Protein AF-X0ZKS6-F1 (afdb_monomer_lite)

Foldseek 3Di:
DLFLLLLVLCCVQEVCLVVDDQQDKFWFDDDPQFWIWIKHWDDDDPFKTWIKIFTADPVGDTQKIWIKIDGVVVSGMFTAWMAHPVGIDGQWDADPVRDIDGPVVVRVVRSVVSSVVSVVCVVSPHHGYDDD

Secondary structure (DSSP, 8-state):
-HHHHHHHHHHHH-TTGGG--TT-EEEE---TTPPEEEEEEEEE-SS-EEEEEEEE-TTS-EEEEEEEEEEGGGTEEEE-EEEETTEEEESEEE-TTS-EEE-HHHHHHHHHHHHHHHHHHHHHT-------

Radius of gyration: 14.76 Å; chains: 1; bounding box: 35×33×40 Å

pLDDT: mean 94.8, std 6.67, range [45.59, 98.75]

Organism: NCBI:txid412755

Sequence (132 aa):
MIYETNYKKIMKLIPDLASFKIEDNRRSHLGGGYLDLCIDMVEITEDHIMFALSQYYDDGVADCDMILKAYPKMGMVEALTVQNSMGFQEVYFENEAGQKMVKTKLKAELNRWLRKWLGILKIQGHTLKEIA

InterPro domains:
  IPR054203 Domain of unknown function DUF6908 [PF21849] (31-126)

Structure (mmCIF, N/CA/C/O backbone):
data_AF-X0ZKS6-F1
#
_entry.id   AF-X0ZKS6-F1
#
loop_
_atom_site.group_PDB
_atom_site.id
_atom_site.type_symbol
_atom_site.label_atom_id
_atom_site.label_alt_id
_atom_site.label_comp_id
_atom_site.label_asym_id
_atom_site.label_entity_id
_atom_site.label_seq_id
_atom_site.pdbx_PDB_ins_code
_atom_site.Cartn_x
_atom_site.Cartn_y
_atom_site.Cartn_z
_atom_site.occupancy
_atom_site.B_iso_or_equiv
_atom_site.auth_seq_id
_atom_site.auth_comp_id
_atom_site.auth_asym_id
_atom_site.auth_atom_id
_atom_site.pdbx_PDB_model_num
ATOM 1 N N . MET A 1 1 ? -14.606 2.590 -9.431 1.00 86.50 1 MET A N 1
ATOM 2 C CA . MET A 1 1 ? -14.361 3.824 -8.656 1.00 86.50 1 MET A CA 1
ATOM 3 C C . MET A 1 1 ? -12.845 3.980 -8.442 1.00 86.50 1 MET A C 1
ATOM 5 O O . MET A 1 1 ? -12.072 3.375 -9.193 1.00 86.50 1 MET A O 1
ATOM 9 N N . ILE A 1 2 ? -12.375 4.857 -7.542 1.00 97.38 2 ILE A N 1
ATOM 10 C CA . ILE A 1 2 ? -10.928 5.111 -7.366 1.00 97.38 2 ILE A CA 1
ATOM 11 C C . ILE A 1 2 ? -10.181 3.908 -6.769 1.00 97.38 2 ILE A C 1
ATOM 13 O O . ILE A 1 2 ? -9.070 3.614 -7.202 1.00 97.38 2 ILE A O 1
ATOM 17 N N . TYR A 1 3 ? -10.821 3.176 -5.857 1.00 98.50 3 TYR A N 1
ATOM 18 C CA . TYR A 1 3 ? -10.240 2.038 -5.142 1.00 98.50 3 TYR A CA 1
ATOM 19 C C . TYR A 1 3 ? -9.937 0.856 -6.072 1.00 98.50 3 TYR A C 1
ATOM 21 O O . TYR A 1 3 ? -8.838 0.313 -6.053 1.00 98.50 3 TYR A O 1
ATOM 29 N N . GLU A 1 4 ? -10.855 0.515 -6.973 1.00 98.56 4 GLU A N 1
ATOM 30 C CA . GLU A 1 4 ? -10.672 -0.539 -7.979 1.00 98.56 4 GLU A CA 1
ATOM 31 C C . GLU A 1 4 ? -9.655 -0.125 -9.042 1.00 98.56 4 GLU A C 1
ATOM 33 O O . GLU A 1 4 ? -8.915 -0.948 -9.578 1.00 98.56 4 GLU A O 1
ATOM 38 N N . THR A 1 5 ? -9.598 1.172 -9.361 1.00 98.44 5 THR A N 1
ATOM 39 C CA . THR A 1 5 ? -8.573 1.696 -10.272 1.00 98.44 5 THR A CA 1
ATOM 40 C C . THR A 1 5 ? -7.184 1.548 -9.661 1.00 98.44 5 THR A C 1
ATOM 42 O O . THR A 1 5 ? -6.258 1.132 -10.359 1.00 98.44 5 THR A O 1
ATOM 45 N N . ASN A 1 6 ? -7.037 1.868 -8.375 1.00 98.69 6 ASN A N 1
ATOM 46 C CA . ASN A 1 6 ? -5.788 1.670 -7.648 1.00 98.69 6 ASN A CA 1
ATOM 47 C C . ASN A 1 6 ? -5.452 0.182 -7.547 1.00 98.69 6 ASN A C 1
ATOM 49 O O . ASN A 1 6 ? -4.320 -0.188 -7.837 1.00 98.69 6 ASN A O 1
ATOM 53 N N . TYR A 1 7 ? -6.437 -0.678 -7.282 1.00 98.62 7 TYR A N 1
ATOM 54 C CA . TYR A 1 7 ? -6.230 -2.123 -7.198 1.00 98.62 7 TYR A CA 1
ATOM 55 C C . TYR A 1 7 ? -5.692 -2.689 -8.512 1.00 98.62 7 TYR A C 1
ATOM 57 O O . TYR A 1 7 ? -4.656 -3.343 -8.538 1.00 98.62 7 TYR A O 1
ATOM 65 N N . LYS A 1 8 ? -6.305 -2.329 -9.647 1.00 98.38 8 LYS A N 1
ATOM 66 C CA . LYS A 1 8 ? -5.811 -2.716 -10.980 1.00 98.38 8 LYS A CA 1
ATOM 67 C C . LYS A 1 8 ? -4.388 -2.231 -11.266 1.00 98.38 8 LYS A C 1
ATOM 69 O O . LYS A 1 8 ? -3.714 -2.818 -12.108 1.00 98.38 8 LYS A O 1
ATOM 74 N N . LYS A 1 9 ? -3.944 -1.132 -10.650 1.00 98.50 9 LYS A N 1
ATOM 75 C CA . LYS A 1 9 ? -2.561 -0.652 -10.772 1.00 98.50 9 LYS A CA 1
ATOM 76 C C . LYS A 1 9 ? -1.617 -1.422 -9.852 1.00 98.50 9 LYS A C 1
ATOM 78 O O . LYS A 1 9 ? -0.549 -1.800 -10.319 1.00 98.50 9 LYS A O 1
ATOM 83 N N . ILE A 1 10 ? -2.034 -1.713 -8.620 1.00 98.19 10 ILE A N 1
ATOM 84 C CA . ILE A 1 10 ? -1.302 -2.593 -7.701 1.00 98.19 10 ILE A CA 1
ATOM 85 C C . ILE A 1 10 ? -1.072 -3.956 -8.351 1.00 98.19 10 ILE A C 1
ATOM 87 O O . ILE A 1 10 ? 0.071 -4.361 -8.465 1.00 98.19 10 ILE A O 1
ATOM 91 N N . MET A 1 11 ? -2.094 -4.585 -8.935 1.00 97.62 11 MET A N 1
ATOM 92 C CA . MET A 1 11 ? -1.942 -5.880 -9.620 1.00 97.62 11 MET A CA 1
ATOM 93 C C . MET A 1 11 ? -1.056 -5.833 -10.879 1.00 97.62 11 MET A C 1
ATOM 95 O O . MET A 1 11 ? -0.679 -6.869 -11.413 1.00 97.62 11 MET A O 1
ATOM 99 N N . LYS A 1 12 ? -0.719 -4.648 -11.403 1.00 96.69 12 LYS A N 1
ATOM 100 C CA . LYS A 1 12 ? 0.290 -4.513 -12.473 1.00 96.69 12 LYS A CA 1
ATOM 101 C C . LYS A 1 12 ? 1.699 -4.380 -11.910 1.00 96.69 12 LYS A C 1
ATOM 103 O O . LYS A 1 12 ? 2.641 -4.848 -12.542 1.00 96.69 12 LYS A O 1
ATOM 108 N N . LEU A 1 13 ? 1.822 -3.719 -10.763 1.00 97.12 13 LEU A N 1
ATOM 109 C CA . LEU A 1 13 ? 3.072 -3.533 -10.039 1.00 97.12 13 LEU A CA 1
ATOM 110 C C . LEU A 1 13 ? 3.508 -4.838 -9.346 1.00 97.12 13 LEU A C 1
ATOM 112 O O . LEU A 1 13 ? 4.683 -5.193 -9.420 1.00 97.12 13 LEU A O 1
ATOM 116 N N . ILE A 1 14 ? 2.545 -5.549 -8.748 1.00 96.94 14 ILE A N 1
ATOM 117 C CA . ILE A 1 14 ? 2.683 -6.729 -7.876 1.00 96.94 14 ILE A CA 1
ATOM 118 C C . ILE A 1 14 ? 1.596 -7.759 -8.257 1.00 96.94 14 ILE A C 1
ATOM 120 O O . ILE A 1 14 ? 0.561 -7.865 -7.595 1.00 96.94 14 ILE A O 1
ATOM 124 N N . PRO A 1 15 ? 1.734 -8.459 -9.396 1.00 95.44 15 PRO A N 1
ATOM 125 C CA . PRO A 1 15 ? 0.680 -9.334 -9.923 1.00 95.44 15 PRO A CA 1
ATOM 126 C C . PRO A 1 15 ? 0.342 -10.529 -9.037 1.00 95.44 15 PRO A C 1
ATOM 128 O O . PRO A 1 15 ? -0.769 -11.046 -9.097 1.00 95.44 15 PRO A O 1
ATOM 131 N N . ASP A 1 16 ? 1.297 -10.955 -8.228 1.00 95.12 16 ASP A N 1
ATOM 132 C CA . ASP A 1 16 ? 1.236 -12.102 -7.337 1.00 95.12 16 ASP A CA 1
ATOM 133 C C . ASP A 1 16 ? 1.019 -11.686 -5.875 1.00 95.12 16 ASP A C 1
ATOM 135 O O . ASP A 1 16 ? 1.233 -12.480 -4.974 1.00 95.12 16 ASP A O 1
ATOM 139 N N . LEU A 1 17 ? 0.528 -10.465 -5.611 1.00 95.94 17 LEU A N 1
ATOM 140 C CA . LEU A 1 17 ? 0.264 -9.980 -4.246 1.00 95.94 17 LEU A CA 1
ATOM 141 C C . LEU A 1 17 ? -0.557 -10.969 -3.396 1.00 95.94 17 LEU A C 1
ATOM 143 O O . LEU A 1 17 ? -0.343 -11.083 -2.198 1.00 95.94 17 LEU A O 1
ATOM 147 N N . ALA A 1 18 ? -1.492 -11.697 -4.011 1.00 93.81 18 ALA A N 1
ATOM 148 C CA . ALA A 1 18 ? -2.340 -12.662 -3.314 1.00 93.81 18 ALA A CA 1
ATOM 149 C C . ALA A 1 18 ? -1.609 -13.934 -2.843 1.00 93.81 18 ALA A C 1
ATOM 151 O O . ALA A 1 18 ? -2.174 -14.671 -2.040 1.00 93.81 18 ALA A O 1
ATOM 152 N N . SER A 1 19 ? -0.400 -14.212 -3.342 1.00 94.12 19 SER A N 1
ATOM 153 C CA . SER A 1 19 ? 0.413 -15.353 -2.905 1.00 94.12 19 SER A CA 1
ATOM 154 C C . SER A 1 19 ? 1.462 -14.990 -1.857 1.00 94.12 19 SER A C 1
ATOM 156 O O . SER A 1 19 ? 2.203 -15.879 -1.442 1.00 94.12 19 SER A O 1
ATOM 158 N N . PHE A 1 20 ? 1.540 -13.721 -1.442 1.00 94.56 20 PHE A N 1
ATOM 159 C CA . PHE A 1 20 ? 2.480 -13.294 -0.410 1.00 94.56 20 PHE A CA 1
ATOM 160 C C . PHE A 1 20 ? 2.160 -13.954 0.935 1.00 94.56 20 PHE A C 1
ATOM 162 O O . PHE A 1 20 ? 0.998 -14.185 1.286 1.00 94.56 20 PHE A O 1
ATOM 169 N N . LYS A 1 21 ? 3.213 -14.201 1.706 1.00 95.62 21 LYS A N 1
ATOM 170 C CA . LYS A 1 21 ? 3.188 -14.575 3.120 1.00 95.62 21 LYS A CA 1
ATOM 171 C C . LYS A 1 21 ? 3.635 -13.400 3.979 1.00 95.62 21 LYS A C 1
ATOM 173 O O . LYS A 1 21 ? 4.220 -12.449 3.479 1.00 95.62 21 LYS A O 1
ATOM 178 N N . ILE A 1 22 ? 3.358 -13.450 5.279 1.00 96.25 22 ILE A N 1
ATOM 179 C CA . ILE A 1 22 ? 3.612 -12.317 6.182 1.00 96.25 22 ILE A CA 1
ATOM 180 C C . ILE A 1 22 ? 5.104 -11.955 6.290 1.00 96.25 22 ILE A C 1
ATOM 182 O O . ILE A 1 22 ? 5.440 -10.810 6.562 1.00 96.25 22 ILE A O 1
ATOM 186 N N . GLU A 1 23 ? 5.995 -12.914 6.056 1.00 94.44 23 GLU A N 1
ATOM 187 C CA . GLU A 1 23 ? 7.447 -12.734 6.025 1.00 94.44 23 GLU A CA 1
ATOM 188 C C . GLU A 1 23 ? 7.985 -12.177 4.696 1.00 94.44 23 GLU A C 1
ATOM 190 O O . GLU A 1 23 ? 9.160 -11.807 4.615 1.00 94.44 23 GLU A O 1
ATOM 195 N N . ASP A 1 24 ? 7.149 -12.119 3.656 1.00 93.25 24 ASP A N 1
ATOM 196 C CA . ASP A 1 24 ? 7.588 -11.695 2.335 1.00 93.25 24 ASP A CA 1
ATOM 197 C C . ASP A 1 24 ? 7.846 -10.188 2.293 1.00 93.25 24 ASP A C 1
ATOM 199 O O . ASP A 1 24 ? 7.038 -9.355 2.715 1.00 93.25 24 ASP A O 1
ATOM 203 N N . ASN A 1 25 ? 8.975 -9.848 1.687 1.00 93.88 25 ASN A N 1
ATOM 204 C CA . ASN A 1 25 ? 9.345 -8.496 1.307 1.00 93.88 25 ASN A CA 1
ATOM 205 C C . ASN A 1 25 ? 9.985 -8.525 -0.082 1.00 93.88 25 ASN A C 1
ATOM 207 O O . ASN A 1 25 ? 10.534 -9.546 -0.509 1.00 93.88 25 ASN A O 1
ATOM 211 N N . ARG A 1 26 ? 9.890 -7.418 -0.823 1.00 94.88 26 ARG A N 1
ATOM 212 C CA . ARG A 1 26 ? 10.558 -7.277 -2.127 1.00 94.88 26 ARG A CA 1
ATOM 213 C C . ARG A 1 26 ? 11.052 -5.861 -2.337 1.00 94.88 26 ARG A C 1
ATOM 215 O O . ARG A 1 26 ? 10.436 -4.907 -1.875 1.00 94.88 26 ARG A O 1
ATOM 222 N N . ARG A 1 27 ? 12.119 -5.738 -3.124 1.00 94.56 27 ARG A N 1
ATOM 223 C CA . ARG A 1 27 ? 12.711 -4.465 -3.540 1.00 94.56 27 ARG A CA 1
ATOM 224 C C . ARG A 1 27 ? 12.859 -4.423 -5.054 1.00 94.56 27 ARG A C 1
ATOM 226 O O . ARG A 1 27 ? 13.344 -5.369 -5.667 1.00 94.56 27 ARG A O 1
ATOM 233 N N . SER A 1 28 ? 12.456 -3.309 -5.649 1.00 95.25 28 SER A N 1
ATOM 234 C CA . SER A 1 28 ? 12.665 -2.979 -7.054 1.00 95.25 28 SER A CA 1
ATOM 235 C C . SER A 1 28 ? 13.705 -1.867 -7.134 1.00 95.25 28 SER A C 1
ATOM 237 O O . SER A 1 28 ? 13.394 -0.715 -6.834 1.00 95.25 28 SER A O 1
ATOM 239 N N . HIS A 1 29 ? 14.923 -2.232 -7.539 1.00 93.44 29 HIS A N 1
ATOM 240 C CA . HIS A 1 29 ? 16.028 -1.309 -7.793 1.00 93.44 29 HIS A CA 1
ATOM 241 C C . HIS A 1 29 ? 16.201 -1.115 -9.301 1.00 93.44 29 HIS A C 1
ATOM 243 O O . HIS A 1 29 ? 16.396 -2.090 -10.029 1.00 93.44 29 HIS A O 1
ATOM 249 N N . LEU A 1 30 ? 16.114 0.130 -9.776 1.00 91.75 30 LEU A N 1
ATOM 250 C CA . LEU A 1 30 ? 16.254 0.464 -11.202 1.00 91.75 30 LEU A CA 1
ATOM 251 C C . LEU A 1 30 ? 17.601 1.127 -11.540 1.00 91.75 30 LEU A C 1
ATOM 253 O O . LEU A 1 30 ? 17.969 1.185 -12.714 1.00 91.75 30 LEU A O 1
ATOM 257 N N . GLY A 1 31 ? 18.337 1.618 -10.536 1.00 86.88 31 GLY A N 1
ATOM 258 C CA . GLY A 1 31 ? 19.533 2.439 -10.729 1.00 86.88 31 GLY A CA 1
ATOM 259 C C . GLY A 1 31 ? 19.230 3.798 -11.380 1.00 86.88 31 GLY A C 1
ATOM 260 O O . GLY A 1 31 ? 18.083 4.228 -11.470 1.00 86.88 31 GLY A O 1
ATOM 261 N N . GLY A 1 32 ? 20.266 4.509 -11.836 1.00 83.12 32 GLY A N 1
ATOM 262 C CA . GLY A 1 32 ? 20.103 5.716 -12.665 1.00 83.12 32 GLY A CA 1
ATOM 263 C C . GLY A 1 32 ? 19.439 6.919 -11.978 1.00 83.12 32 GLY A C 1
ATOM 264 O O . GLY A 1 32 ? 18.887 7.774 -12.668 1.00 83.12 32 GLY A O 1
ATOM 265 N N . GLY A 1 33 ? 19.483 6.989 -10.644 1.00 84.88 33 GLY A N 1
ATOM 266 C CA . GLY A 1 33 ? 18.871 8.065 -9.856 1.00 84.88 33 GLY A CA 1
ATOM 267 C C . GLY A 1 33 ? 17.380 7.872 -9.555 1.00 84.88 33 GLY A C 1
ATOM 268 O O . GLY A 1 33 ? 16.745 8.793 -9.044 1.00 84.88 33 GLY A O 1
ATOM 269 N N . TYR A 1 34 ? 16.807 6.705 -9.868 1.00 90.56 34 TYR A N 1
ATOM 270 C CA . TYR A 1 34 ? 15.477 6.332 -9.386 1.00 90.56 34 TYR A CA 1
ATOM 271 C C . TYR A 1 34 ? 15.543 5.818 -7.949 1.00 90.56 34 TYR A C 1
ATOM 273 O O . TYR A 1 34 ? 16.473 5.107 -7.586 1.00 90.56 34 TYR A O 1
ATOM 281 N N . LEU A 1 35 ? 14.524 6.165 -7.162 1.00 93.62 35 LEU A N 1
ATOM 282 C CA . LEU A 1 35 ? 14.365 5.681 -5.796 1.00 93.62 35 LEU A CA 1
ATOM 283 C C . LEU A 1 35 ? 13.972 4.211 -5.790 1.00 93.62 35 LEU A C 1
ATOM 285 O O . LEU A 1 35 ? 13.180 3.771 -6.626 1.00 93.62 35 LEU A O 1
ATOM 289 N N . ASP A 1 36 ? 14.438 3.480 -4.791 1.00 95.31 36 ASP A N 1
ATOM 290 C CA . ASP A 1 36 ? 14.090 2.077 -4.649 1.00 95.31 36 ASP A CA 1
ATOM 291 C C . ASP A 1 36 ? 12.701 1.913 -4.088 1.00 95.31 36 ASP A C 1
ATOM 293 O O . ASP A 1 36 ? 12.354 2.532 -3.089 1.00 95.31 36 ASP A O 1
ATOM 297 N N . LEU A 1 37 ? 11.915 1.053 -4.726 1.00 97.44 37 LEU A N 1
ATOM 298 C CA . LEU A 1 37 ? 10.573 0.734 -4.276 1.00 97.44 37 LEU A CA 1
ATOM 299 C C . LEU A 1 37 ? 10.604 -0.574 -3.490 1.00 97.44 37 LEU A C 1
ATOM 301 O O . LEU A 1 37 ? 10.982 -1.606 -4.042 1.00 97.44 37 LEU A O 1
ATOM 305 N N . CYS A 1 38 ? 10.160 -0.541 -2.242 1.00 96.19 38 CYS A N 1
ATOM 306 C CA . CYS A 1 38 ? 10.073 -1.697 -1.358 1.00 96.19 38 CYS A CA 1
ATOM 307 C C . CYS A 1 38 ? 8.622 -2.004 -0.997 1.00 96.19 38 CYS A C 1
ATOM 309 O O . CYS A 1 38 ? 7.780 -1.103 -0.943 1.00 96.19 38 CYS A O 1
ATOM 311 N N . ILE A 1 39 ? 8.346 -3.277 -0.740 1.00 97.44 39 ILE A N 1
ATOM 312 C CA . ILE A 1 39 ? 7.102 -3.746 -0.143 1.00 97.44 39 ILE A CA 1
ATOM 313 C C . ILE A 1 39 ? 7.404 -4.646 1.046 1.00 97.44 39 ILE A C 1
ATOM 315 O O . ILE A 1 39 ? 8.225 -5.553 0.921 1.00 97.44 39 ILE A O 1
ATOM 319 N N . ASP A 1 40 ? 6.669 -4.430 2.133 1.00 96.50 40 ASP A N 1
ATOM 320 C CA . ASP A 1 40 ? 6.736 -5.220 3.360 1.00 96.50 40 ASP A CA 1
ATOM 321 C C . ASP A 1 40 ? 5.317 -5.570 3.819 1.00 96.50 40 ASP A C 1
ATOM 323 O O . ASP A 1 40 ? 4.431 -4.708 3.875 1.00 96.50 40 ASP A O 1
ATOM 327 N N . MET A 1 41 ? 5.063 -6.845 4.115 1.00 97.69 41 MET A N 1
ATOM 328 C CA . MET A 1 41 ? 3.748 -7.291 4.578 1.00 97.69 41 MET A CA 1
ATOM 329 C C . MET A 1 41 ? 3.509 -6.886 6.037 1.00 97.69 41 MET A C 1
ATOM 331 O O . MET A 1 41 ? 4.383 -7.013 6.888 1.00 97.69 41 MET A O 1
ATOM 335 N N . VAL A 1 42 ? 2.299 -6.403 6.332 1.00 97.88 42 VAL A N 1
ATOM 336 C CA . VAL A 1 42 ? 1.897 -5.947 7.676 1.00 97.88 42 VAL A CA 1
ATOM 337 C C . VAL A 1 42 ? 0.844 -6.871 8.281 1.00 97.88 42 VAL A C 1
ATOM 339 O O . VAL A 1 42 ? 0.909 -7.202 9.460 1.00 97.88 42 VAL A O 1
ATOM 342 N N . GLU A 1 43 ? -0.144 -7.293 7.490 1.00 98.00 43 GLU A N 1
ATOM 343 C CA . GLU A 1 43 ? -1.195 -8.212 7.936 1.00 98.00 43 GLU A CA 1
ATOM 344 C C . GLU A 1 43 ? -1.773 -8.961 6.735 1.00 98.00 43 GLU A C 1
ATOM 346 O O . GLU A 1 43 ? -2.104 -8.351 5.719 1.00 98.00 43 GLU A O 1
ATOM 351 N N . ILE A 1 44 ? -1.944 -10.276 6.853 1.00 97.69 44 ILE A N 1
ATOM 352 C CA . ILE A 1 44 ? -2.588 -11.099 5.825 1.00 97.69 44 ILE A CA 1
ATOM 353 C C . ILE A 1 44 ? -3.716 -11.882 6.481 1.00 97.69 44 ILE A C 1
ATOM 355 O O . ILE A 1 44 ? -3.508 -12.604 7.454 1.00 97.69 44 ILE A O 1
ATOM 359 N N . THR A 1 45 ? -4.919 -11.728 5.941 1.00 97.19 45 THR A N 1
ATOM 360 C CA . THR A 1 45 ? -6.118 -12.452 6.367 1.00 97.19 45 THR A CA 1
ATOM 361 C C . THR A 1 45 ? -6.848 -12.994 5.141 1.00 97.19 45 THR A C 1
ATOM 363 O O . THR A 1 45 ? -6.516 -12.661 4.004 1.00 97.19 45 THR A O 1
ATOM 366 N N . GLU A 1 46 ? -7.891 -13.795 5.355 1.00 94.69 46 GLU A N 1
ATOM 367 C CA . GLU A 1 46 ? -8.733 -14.288 4.259 1.00 94.69 46 GLU A CA 1
ATOM 368 C C . GLU A 1 46 ? -9.488 -13.176 3.508 1.00 94.69 46 GLU A C 1
ATOM 370 O O . GLU A 1 46 ? -9.923 -13.380 2.369 1.00 94.69 46 GLU A O 1
ATOM 375 N N . ASP A 1 47 ? -9.675 -12.011 4.132 1.00 96.25 47 ASP A N 1
ATOM 376 C CA . ASP A 1 47 ? -10.481 -10.919 3.581 1.00 96.25 47 ASP A CA 1
ATOM 377 C C . ASP A 1 47 ? -9.640 -9.782 3.004 1.00 96.25 47 ASP A C 1
ATOM 379 O O . ASP A 1 47 ? -10.073 -9.102 2.063 1.00 96.25 47 ASP A O 1
ATOM 383 N N . HIS A 1 48 ? -8.433 -9.577 3.531 1.00 98.00 48 HIS A N 1
ATOM 384 C CA . HIS A 1 48 ? -7.565 -8.487 3.105 1.00 98.00 48 HIS A CA 1
ATOM 385 C C . HIS A 1 48 ? -6.076 -8.771 3.299 1.00 98.00 48 HIS A C 1
ATOM 387 O O . HIS A 1 48 ? -5.671 -9.579 4.132 1.00 98.00 48 HIS A O 1
ATOM 393 N N . ILE A 1 49 ? -5.276 -8.000 2.565 1.00 98.50 49 ILE A N 1
ATOM 394 C CA . ILE A 1 49 ? -3.814 -7.953 2.637 1.00 98.50 49 ILE A CA 1
ATOM 395 C C . ILE A 1 49 ? -3.425 -6.506 2.926 1.00 98.50 49 ILE A C 1
ATOM 397 O O . ILE A 1 49 ? -3.797 -5.602 2.174 1.00 98.50 49 ILE A O 1
ATOM 401 N N . MET A 1 50 ? -2.705 -6.278 4.014 1.00 98.69 50 MET A N 1
ATOM 402 C CA . MET A 1 50 ? -2.182 -4.980 4.412 1.00 98.69 50 MET A CA 1
ATOM 403 C C . MET A 1 50 ? -0.664 -4.990 4.294 1.00 98.69 50 MET A C 1
ATOM 405 O O . MET A 1 50 ? -0.013 -5.917 4.770 1.00 98.69 50 MET A O 1
ATOM 409 N N . PHE A 1 51 ? -0.110 -3.969 3.654 1.00 98.69 51 PHE A N 1
ATOM 410 C CA . PHE A 1 51 ? 1.315 -3.896 3.352 1.00 98.69 51 PHE A CA 1
ATOM 411 C C . PHE A 1 51 ? 1.801 -2.452 3.314 1.00 98.69 51 PHE A C 1
ATOM 413 O O . PHE A 1 51 ? 1.041 -1.549 2.952 1.00 98.69 51 PHE A O 1
ATOM 420 N N . ALA A 1 52 ? 3.063 -2.250 3.671 1.00 98.19 52 ALA A N 1
ATOM 421 C CA . ALA A 1 52 ? 3.774 -1.007 3.435 1.00 98.19 52 ALA A CA 1
ATOM 422 C C . ALA A 1 52 ? 4.307 -0.995 1.998 1.00 98.19 52 ALA A C 1
ATOM 424 O O . ALA A 1 52 ? 4.775 -2.014 1.489 1.00 98.19 52 ALA A O 1
ATOM 425 N N . LEU A 1 53 ? 4.204 0.149 1.332 1.00 98.25 53 LEU A N 1
ATOM 426 C CA . LEU A 1 53 ? 4.811 0.404 0.034 1.00 98.25 53 LEU A CA 1
ATOM 427 C C . LEU A 1 53 ? 5.623 1.690 0.153 1.00 98.25 53 LEU A C 1
ATOM 429 O O . LEU A 1 53 ? 5.042 2.760 0.363 1.00 98.25 53 LEU A O 1
ATOM 433 N N . SER A 1 54 ? 6.938 1.578 -0.013 1.00 97.38 54 SER A N 1
ATOM 434 C CA . SER A 1 54 ? 7.874 2.645 0.350 1.00 97.38 54 SER A CA 1
ATOM 435 C C . SER A 1 54 ? 8.868 2.938 -0.765 1.00 97.38 54 SER A C 1
ATOM 437 O O . SER A 1 54 ? 9.334 2.016 -1.430 1.00 97.38 54 SER A O 1
ATOM 439 N N . GLN A 1 55 ? 9.195 4.214 -0.975 1.00 95.88 55 GLN A N 1
ATOM 440 C CA . GLN A 1 55 ? 10.299 4.654 -1.825 1.00 95.88 55 GLN A CA 1
ATOM 441 C C . GLN A 1 55 ? 11.446 5.203 -0.985 1.00 95.88 55 GLN A C 1
ATOM 443 O O . GLN A 1 55 ? 11.221 6.077 -0.151 1.00 95.88 55 GLN A O 1
ATOM 448 N N . TYR A 1 56 ? 12.662 4.724 -1.241 1.00 93.62 56 TYR A N 1
ATOM 449 C CA . TYR A 1 56 ? 13.868 5.101 -0.508 1.00 93.62 56 TYR A CA 1
ATOM 450 C C . TYR A 1 56 ? 14.888 5.805 -1.399 1.00 93.62 56 TYR A C 1
ATOM 452 O O . TYR A 1 56 ? 15.123 5.397 -2.538 1.00 93.62 56 TYR A O 1
ATOM 460 N N . TYR A 1 57 ? 15.526 6.832 -0.841 1.00 87.94 57 TYR A N 1
ATOM 461 C CA . TYR A 1 57 ? 16.798 7.352 -1.333 1.00 87.94 57 TYR A CA 1
ATOM 462 C C . TYR A 1 57 ? 17.927 6.346 -1.061 1.00 87.94 57 TYR A C 1
ATOM 464 O O . TYR A 1 57 ? 17.806 5.466 -0.206 1.00 87.94 57 TYR A O 1
ATOM 472 N N . ASP A 1 58 ? 19.047 6.491 -1.772 1.00 80.94 58 ASP A N 1
ATOM 473 C CA . ASP A 1 58 ? 20.218 5.611 -1.626 1.00 80.94 58 ASP A CA 1
ATOM 474 C C . ASP A 1 58 ? 20.821 5.636 -0.208 1.00 80.94 58 ASP A C 1
ATOM 476 O O . ASP A 1 58 ? 21.480 4.683 0.207 1.00 80.94 58 ASP A O 1
ATOM 480 N N . ASP A 1 59 ? 20.578 6.707 0.553 1.00 82.38 59 ASP A N 1
ATOM 481 C CA . ASP A 1 59 ? 20.997 6.854 1.951 1.00 82.38 59 ASP A CA 1
ATOM 482 C C . ASP A 1 59 ? 20.065 6.144 2.955 1.00 82.38 59 ASP A C 1
ATOM 484 O O . ASP A 1 59 ? 20.306 6.185 4.163 1.00 82.38 59 ASP A O 1
ATOM 488 N N . GLY A 1 60 ? 19.018 5.470 2.466 1.00 81.50 60 GLY A N 1
ATOM 489 C CA . GLY A 1 60 ? 18.058 4.723 3.274 1.00 81.50 60 GLY A CA 1
ATOM 490 C C . GLY A 1 60 ? 16.939 5.573 3.877 1.00 81.50 60 GLY A C 1
ATOM 491 O O . GLY A 1 60 ? 16.111 5.037 4.618 1.00 81.50 60 GLY A O 1
ATOM 492 N N . VAL A 1 61 ? 16.863 6.871 3.568 1.00 84.50 61 VAL A N 1
ATOM 493 C CA . VAL A 1 61 ? 15.741 7.719 3.988 1.00 84.50 61 VAL A CA 1
ATOM 494 C C . VAL A 1 61 ? 14.536 7.464 3.082 1.00 84.50 61 VAL A C 1
ATOM 496 O O . VAL A 1 61 ? 14.644 7.492 1.857 1.00 84.50 61 VAL A O 1
ATOM 499 N N . ALA A 1 62 ? 13.367 7.214 3.676 1.00 86.25 62 ALA A N 1
ATOM 500 C CA . ALA A 1 62 ? 12.126 7.073 2.920 1.00 86.25 62 ALA A CA 1
ATOM 501 C C . ALA A 1 62 ? 11.654 8.441 2.398 1.00 86.25 62 ALA A C 1
ATOM 503 O O . ALA A 1 62 ? 11.418 9.361 3.182 1.00 86.25 62 ALA A O 1
ATOM 504 N N . ASP A 1 63 ? 11.467 8.564 1.083 1.00 92.69 63 ASP A N 1
ATOM 505 C CA . ASP A 1 63 ? 10.794 9.710 0.457 1.00 92.69 63 ASP A CA 1
ATOM 506 C C . ASP A 1 63 ? 9.286 9.663 0.720 1.00 92.69 63 ASP A C 1
ATOM 508 O O . ASP A 1 63 ? 8.652 10.655 1.093 1.00 92.69 63 ASP A O 1
ATOM 512 N N . CYS A 1 64 ? 8.721 8.468 0.562 1.00 94.19 64 CYS A N 1
ATOM 513 C CA . CYS A 1 64 ? 7.334 8.193 0.862 1.00 94.19 64 CYS A CA 1
ATOM 514 C C . CYS A 1 64 ? 7.170 6.762 1.353 1.00 94.19 64 CYS A C 1
ATOM 516 O O . CYS A 1 64 ? 7.692 5.838 0.739 1.00 94.19 64 CYS A O 1
ATOM 518 N N . ASP A 1 65 ? 6.365 6.591 2.391 1.00 97.06 65 ASP A N 1
ATOM 519 C CA . ASP A 1 65 ? 5.928 5.302 2.919 1.00 97.06 65 ASP A CA 1
ATOM 520 C C . ASP A 1 65 ? 4.404 5.344 3.079 1.00 97.06 65 ASP A C 1
ATOM 522 O O . ASP A 1 65 ? 3.860 6.284 3.667 1.00 97.06 65 ASP A O 1
ATOM 526 N N . MET A 1 66 ? 3.695 4.382 2.489 1.00 98.25 66 MET A N 1
ATOM 527 C CA . MET A 1 66 ? 2.252 4.228 2.657 1.00 98.25 66 MET A CA 1
ATOM 528 C C . MET A 1 66 ? 1.899 2.833 3.148 1.00 98.25 66 MET A C 1
ATOM 530 O O . MET A 1 66 ? 2.256 1.849 2.504 1.00 98.25 66 MET A O 1
ATOM 534 N N . ILE A 1 67 ? 1.021 2.747 4.151 1.00 98.62 67 ILE A N 1
ATOM 535 C CA . ILE A 1 67 ? 0.307 1.500 4.435 1.00 98.62 67 ILE A CA 1
ATOM 536 C C . ILE A 1 67 ? -0.942 1.434 3.558 1.00 98.62 67 ILE A C 1
ATOM 538 O O . ILE A 1 67 ? -1.815 2.312 3.602 1.00 98.62 67 ILE A O 1
ATOM 542 N N . LEU A 1 68 ? -1.039 0.369 2.769 1.00 98.75 68 LEU A N 1
ATOM 543 C CA . LEU A 1 68 ? -2.162 0.068 1.893 1.00 98.75 68 LEU A CA 1
ATOM 544 C C . LEU A 1 68 ? -2.899 -1.175 2.381 1.00 98.75 68 LEU A C 1
ATOM 546 O O . LEU A 1 68 ? -2.289 -2.109 2.892 1.00 98.75 68 LEU A O 1
ATOM 550 N N . LYS A 1 69 ? -4.214 -1.208 2.164 1.00 98.75 69 LYS A N 1
ATOM 551 C CA . LYS A 1 69 ? -5.063 -2.368 2.445 1.00 98.75 69 LYS A CA 1
ATOM 552 C C . LYS A 1 69 ? -5.807 -2.790 1.191 1.00 98.75 69 LYS A C 1
ATOM 554 O O . LYS A 1 69 ? -6.652 -2.054 0.679 1.00 98.75 69 LYS A O 1
ATOM 559 N N . ALA A 1 70 ? -5.452 -3.956 0.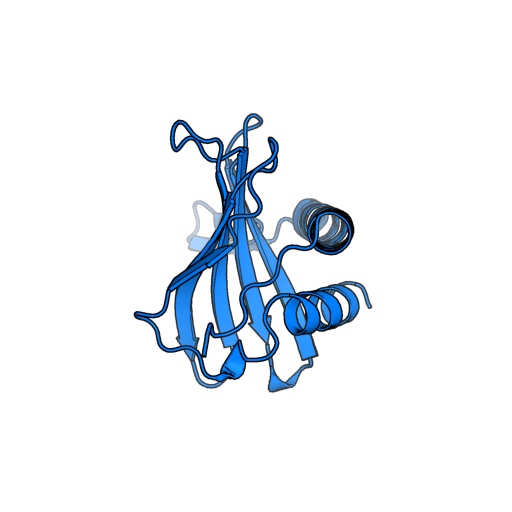670 1.00 98.62 70 ALA A N 1
ATOM 560 C CA . ALA A 1 70 ? -6.077 -4.582 -0.481 1.00 98.62 70 ALA A CA 1
ATOM 561 C C . ALA A 1 70 ? -7.152 -5.572 -0.032 1.00 98.62 70 ALA A C 1
ATOM 563 O O . ALA A 1 70 ? -6.943 -6.349 0.892 1.00 98.62 70 ALA A O 1
ATOM 564 N N . TYR A 1 71 ? -8.276 -5.575 -0.740 1.00 98.31 71 TYR A N 1
ATOM 565 C CA . TYR A 1 71 ? -9.405 -6.482 -0.562 1.00 98.31 71 TYR A CA 1
ATOM 566 C C . TYR A 1 71 ? -9.562 -7.306 -1.847 1.00 98.31 71 TYR A C 1
ATOM 568 O O . TYR A 1 71 ? -10.301 -6.890 -2.750 1.00 98.31 71 TYR A O 1
ATOM 576 N N . PRO A 1 72 ? -8.855 -8.446 -1.990 1.00 96.81 72 PRO A N 1
ATOM 577 C CA . PRO A 1 72 ? -8.805 -9.187 -3.251 1.00 96.81 72 PRO A CA 1
ATOM 578 C C . PRO A 1 72 ? -10.183 -9.621 -3.758 1.00 96.81 72 PRO A C 1
ATOM 580 O O . PRO A 1 72 ? -10.495 -9.413 -4.929 1.00 96.81 72 PRO A O 1
ATOM 583 N N . LYS A 1 73 ? -11.052 -10.117 -2.863 1.00 96.75 73 LYS A N 1
ATOM 584 C CA . LYS A 1 73 ? -12.428 -10.539 -3.192 1.00 96.75 73 LYS A CA 1
ATOM 585 C C . LYS A 1 73 ? -13.278 -9.403 -3.782 1.00 96.75 73 LYS A C 1
ATOM 587 O O 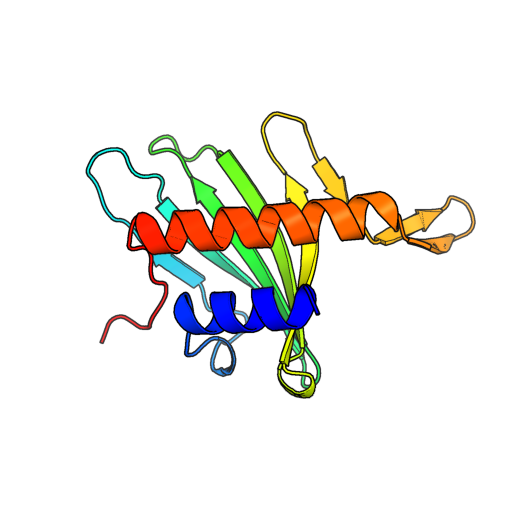. LYS A 1 73 ? -14.168 -9.657 -4.586 1.00 96.75 73 LYS A O 1
ATOM 592 N N . MET A 1 74 ? -13.002 -8.153 -3.400 1.00 97.12 74 MET A N 1
ATOM 593 C CA . MET A 1 74 ? -13.721 -6.962 -3.875 1.00 97.12 74 MET A CA 1
ATOM 594 C C . MET A 1 74 ? -13.015 -6.261 -5.044 1.00 97.12 74 MET A C 1
ATOM 596 O O . MET A 1 74 ? -13.573 -5.334 -5.631 1.00 97.12 74 MET A O 1
ATOM 600 N N . GLY A 1 75 ? -11.779 -6.652 -5.367 1.00 97.81 75 GLY A N 1
ATOM 601 C CA . GLY A 1 75 ? -10.957 -5.974 -6.365 1.00 97.81 75 GLY A CA 1
ATOM 602 C C . GLY A 1 75 ? -10.672 -4.510 -6.015 1.00 97.81 75 GLY A C 1
ATOM 603 O O . GLY A 1 75 ? -10.693 -3.654 -6.902 1.00 97.81 75 GLY A O 1
ATOM 604 N N . MET A 1 76 ? -10.451 -4.208 -4.731 1.00 98.44 76 MET A N 1
ATOM 605 C CA . MET A 1 76 ? -10.247 -2.851 -4.208 1.00 98.44 7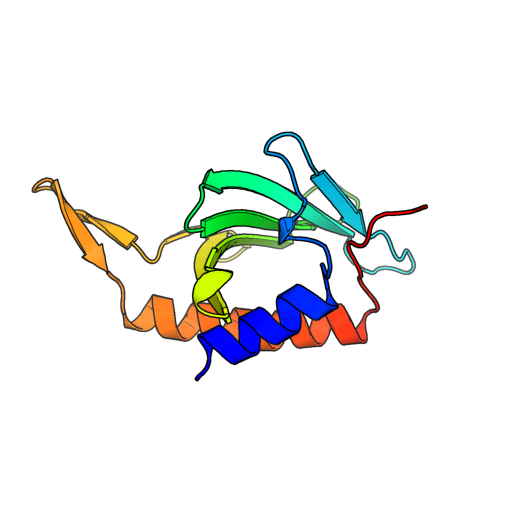6 MET A CA 1
ATOM 606 C C . MET A 1 76 ? -8.954 -2.744 -3.402 1.00 98.44 76 MET A C 1
ATOM 608 O O . MET A 1 76 ? -8.501 -3.709 -2.800 1.00 98.44 76 MET A O 1
ATOM 612 N N . VAL A 1 77 ? -8.366 -1.550 -3.369 1.00 98.69 77 VAL A N 1
ATOM 613 C CA . VAL A 1 77 ? -7.288 -1.193 -2.441 1.00 98.69 77 VAL A CA 1
ATOM 614 C C . VAL A 1 77 ? -7.514 0.223 -1.946 1.00 98.69 77 VAL A C 1
ATOM 616 O O . VAL A 1 77 ? -7.972 1.083 -2.709 1.00 98.69 77 VAL A O 1
ATOM 619 N N . GLU A 1 78 ? -7.173 0.472 -0.691 1.00 98.44 78 GLU A N 1
ATOM 620 C CA . GLU A 1 78 ? -7.164 1.808 -0.121 1.00 98.44 78 GLU A CA 1
ATOM 621 C C . GLU A 1 78 ? -5.844 2.145 0.568 1.00 98.44 78 GLU A C 1
ATOM 623 O O . GLU A 1 78 ? -5.188 1.281 1.139 1.00 98.44 78 GLU A O 1
ATOM 628 N N . ALA A 1 79 ? -5.481 3.425 0.525 1.00 98.62 79 ALA A N 1
ATOM 629 C CA . ALA A 1 79 ? -4.447 3.986 1.385 1.00 98.62 79 ALA A CA 1
ATOM 630 C C . ALA A 1 79 ? -4.980 4.235 2.802 1.00 98.62 79 ALA A C 1
ATOM 632 O O . ALA A 1 79 ? -6.020 4.889 2.950 1.00 98.62 79 ALA A O 1
ATOM 633 N N . LEU A 1 80 ? -4.251 3.745 3.808 1.00 98.44 80 LEU A N 1
ATOM 634 C CA . LEU A 1 80 ? -4.549 3.919 5.232 1.00 98.44 80 LEU A CA 1
ATOM 635 C C . LEU A 1 80 ? -3.717 5.034 5.860 1.00 98.44 80 LEU A C 1
ATOM 637 O O . LEU A 1 80 ? -4.248 5.834 6.632 1.00 98.44 80 LEU A O 1
ATOM 641 N N . THR A 1 81 ? -2.432 5.093 5.517 1.00 98.38 81 THR A N 1
ATOM 642 C CA . THR A 1 81 ? -1.486 6.069 6.057 1.00 98.38 81 THR A CA 1
ATOM 643 C C . THR A 1 81 ? -0.567 6.606 4.968 1.00 98.38 81 THR A C 1
ATOM 645 O O . THR A 1 81 ? -0.482 6.050 3.869 1.00 98.38 81 THR A O 1
ATOM 648 N N . VAL A 1 82 ? 0.113 7.705 5.278 1.00 97.81 82 VAL A N 1
ATOM 649 C CA . VAL A 1 82 ? 1.308 8.145 4.563 1.00 97.81 82 VAL A CA 1
ATOM 650 C C . VAL A 1 82 ? 2.292 8.769 5.550 1.00 97.81 82 VAL A C 1
ATOM 652 O O . VAL A 1 82 ? 1.882 9.495 6.457 1.00 97.81 82 VAL A O 1
ATOM 655 N N . GLN A 1 83 ? 3.576 8.504 5.352 1.00 96.62 83 GLN A N 1
ATOM 656 C CA . GLN A 1 83 ? 4.695 9.203 5.967 1.00 96.62 83 GLN A CA 1
ATOM 657 C C . GLN A 1 83 ? 5.577 9.758 4.847 1.00 96.62 83 GLN A C 1
ATOM 659 O O . GLN A 1 83 ? 5.988 9.029 3.946 1.00 96.62 83 GLN A O 1
ATOM 664 N N . ASN A 1 84 ? 5.854 11.056 4.893 1.00 94.31 84 ASN A N 1
ATOM 665 C CA . ASN A 1 84 ? 6.790 11.730 3.992 1.00 94.31 84 ASN A CA 1
ATOM 666 C C . ASN A 1 84 ? 7.359 12.985 4.680 1.00 94.31 84 ASN A C 1
ATOM 668 O O . ASN A 1 84 ? 7.164 13.187 5.881 1.00 94.31 84 ASN A O 1
ATOM 672 N N . SER A 1 85 ? 8.039 13.853 3.928 1.00 91.06 85 SER A N 1
ATOM 673 C CA .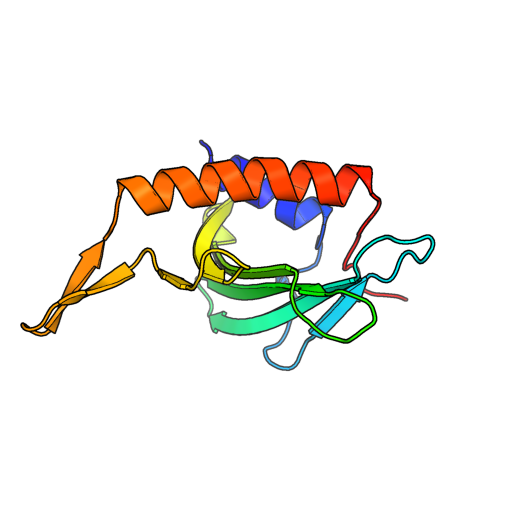 SER A 1 85 ? 8.621 15.103 4.443 1.00 91.06 85 SER A CA 1
ATOM 674 C C . SER A 1 85 ? 7.609 16.089 5.048 1.00 91.06 85 SER A C 1
ATOM 676 O O . SER A 1 85 ? 7.999 16.955 5.828 1.00 91.06 85 SER A O 1
ATOM 678 N N . MET A 1 86 ? 6.314 15.959 4.738 1.00 90.62 86 MET A N 1
ATOM 679 C CA . MET A 1 86 ? 5.242 16.759 5.346 1.00 90.62 86 MET A CA 1
ATOM 680 C C . MET A 1 86 ? 4.708 16.157 6.658 1.00 90.62 86 MET A C 1
ATOM 682 O O . MET A 1 86 ? 3.871 16.778 7.314 1.00 90.62 86 MET A O 1
ATOM 686 N N . GLY A 1 87 ? 5.191 14.976 7.055 1.00 94.25 87 GLY A N 1
ATOM 687 C CA . GLY A 1 87 ? 4.838 14.293 8.298 1.00 94.25 87 GLY A CA 1
ATOM 688 C C . GLY A 1 87 ? 3.922 13.080 8.117 1.00 94.25 87 GLY A C 1
ATOM 689 O O . GLY A 1 87 ? 3.616 12.655 7.001 1.00 94.25 87 GLY A O 1
ATOM 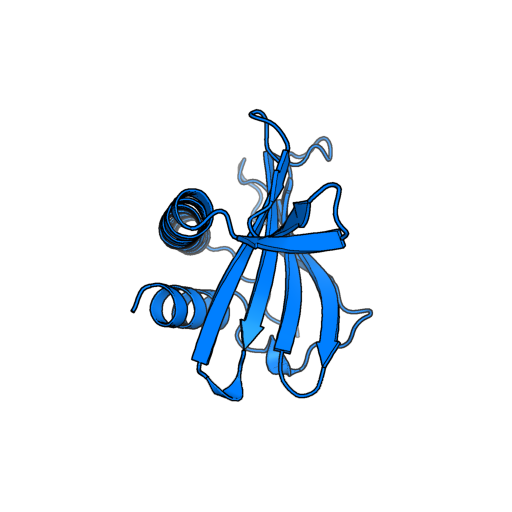690 N N . PHE A 1 88 ? 3.498 12.523 9.253 1.00 96.94 88 PHE A N 1
ATOM 691 C CA . PHE A 1 88 ? 2.612 11.363 9.324 1.00 96.94 88 PHE A 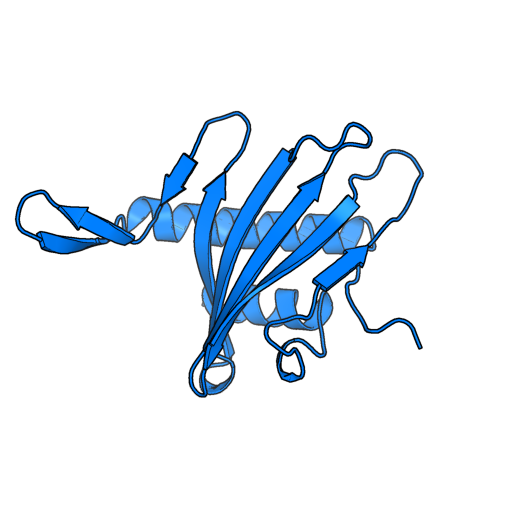CA 1
ATOM 692 C C . PHE A 1 88 ? 1.144 11.766 9.174 1.00 96.94 88 PHE A C 1
ATOM 694 O O . PHE A 1 88 ? 0.672 12.697 9.834 1.00 96.94 88 PHE A O 1
ATOM 701 N N . GLN A 1 89 ? 0.386 11.023 8.369 1.00 97.69 89 GLN A N 1
ATOM 702 C CA . GLN A 1 89 ? -1.067 11.148 8.296 1.00 97.69 89 GLN A CA 1
ATOM 703 C C . GLN A 1 89 ? -1.736 9.770 8.272 1.00 97.69 89 GLN A C 1
ATOM 705 O O . GLN A 1 89 ? -1.338 8.891 7.516 1.00 97.69 89 GLN A O 1
ATOM 710 N N . GLU A 1 90 ? -2.821 9.620 9.032 1.00 98.00 90 GLU A N 1
ATOM 711 C CA . GLU A 1 90 ? -3.636 8.400 9.100 1.00 98.00 90 GLU A CA 1
ATOM 712 C C . GLU A 1 90 ? -5.121 8.687 8.838 1.00 98.00 90 GLU A C 1
ATOM 714 O O . GLU A 1 90 ? -5.678 9.695 9.302 1.00 98.00 90 GLU A O 1
ATOM 719 N N . VAL A 1 91 ? -5.761 7.799 8.073 1.00 98.31 91 VAL A N 1
ATOM 720 C CA . VAL A 1 91 ? -7.167 7.907 7.656 1.00 98.31 91 VAL A CA 1
ATOM 721 C C . VAL A 1 91 ? -8.128 7.511 8.768 1.00 98.31 91 VAL A C 1
ATOM 723 O O . VAL A 1 91 ? -9.116 8.215 8.997 1.00 98.31 91 VAL A O 1
ATOM 726 N N . TYR A 1 92 ? -7.856 6.382 9.414 1.00 97.50 92 TYR A N 1
ATOM 727 C CA . TYR A 1 92 ? -8.651 5.843 10.509 1.00 97.50 92 TYR A CA 1
ATOM 728 C C . TYR A 1 92 ? -7.888 6.071 11.803 1.00 97.50 92 TYR A C 1
ATOM 730 O O . TYR A 1 92 ? -6.694 5.804 11.853 1.00 97.50 92 TYR A O 1
ATOM 738 N N . PHE A 1 93 ? -8.572 6.578 12.818 1.00 95.06 93 PHE A N 1
ATOM 739 C CA . PHE A 1 93 ? -7.972 6.889 14.112 1.00 95.06 93 PHE A CA 1
ATOM 740 C C . PHE A 1 93 ? -8.997 6.662 15.218 1.00 95.06 93 PHE A C 1
ATOM 742 O O . PHE A 1 93 ? -10.199 6.588 14.950 1.00 95.06 93 PHE A O 1
ATOM 749 N N . GLU A 1 94 ? -8.531 6.556 16.452 1.00 96.56 94 GLU A N 1
ATOM 750 C CA . GLU A 1 94 ? -9.390 6.480 17.628 1.00 96.56 94 GLU A CA 1
ATOM 751 C C . GLU A 1 94 ? -9.431 7.850 18.313 1.00 96.56 94 GLU A C 1
ATOM 753 O O . GLU A 1 94 ? -8.399 8.508 18.447 1.00 96.56 94 GLU A O 1
ATOM 758 N N . ASN A 1 95 ? -10.620 8.331 18.681 1.00 93.94 95 ASN A N 1
ATOM 759 C CA . ASN A 1 95 ? -10.732 9.558 19.472 1.00 93.94 95 ASN A CA 1
ATOM 760 C C . ASN A 1 95 ? -10.486 9.284 20.966 1.00 93.94 95 ASN A C 1
ATOM 762 O O . ASN A 1 95 ? -10.396 8.139 21.395 1.00 93.94 95 ASN A O 1
ATOM 766 N N . GLU A 1 96 ? -10.444 10.340 21.779 1.00 94.56 96 GLU A N 1
ATOM 767 C CA . GLU A 1 96 ? -10.227 10.233 23.234 1.00 94.56 96 GLU A CA 1
ATOM 768 C C . GLU A 1 96 ? -11.263 9.351 23.955 1.00 94.56 96 GLU A C 1
ATOM 770 O O . GLU A 1 96 ? -10.998 8.844 25.041 1.00 94.56 96 GLU A O 1
ATOM 775 N N . ALA A 1 97 ? -12.438 9.145 23.353 1.00 95.25 97 ALA A N 1
ATOM 776 C CA . ALA A 1 97 ? -13.507 8.304 23.881 1.00 95.25 97 ALA A CA 1
ATOM 777 C C . ALA A 1 97 ? -13.442 6.843 23.387 1.00 95.25 97 ALA A C 1
ATOM 779 O O . ALA A 1 97 ? -14.392 6.089 23.603 1.00 95.25 97 ALA A O 1
ATOM 780 N N . GLY A 1 98 ? -12.373 6.437 22.696 1.00 95.25 98 GLY A N 1
ATOM 781 C CA . GLY A 1 98 ? -12.219 5.073 22.183 1.00 95.25 98 GLY A CA 1
ATOM 782 C C . GLY A 1 98 ? -13.028 4.779 20.913 1.00 95.25 98 GLY A C 1
ATOM 783 O O . GLY A 1 98 ? -13.213 3.623 20.533 1.00 95.25 98 GLY A O 1
ATOM 784 N N . GLN A 1 99 ? -13.586 5.800 20.258 1.00 95.88 99 GLN A N 1
ATOM 785 C CA . GLN A 1 99 ? -14.426 5.613 19.076 1.00 95.88 99 GLN A CA 1
ATOM 786 C C . GLN A 1 99 ? -13.584 5.662 17.806 1.00 95.88 99 GLN A C 1
ATOM 788 O O . GLN A 1 99 ? -12.798 6.588 17.598 1.00 95.88 99 GLN A O 1
ATOM 793 N N . LYS A 1 100 ? -13.817 4.703 16.906 1.00 96.00 100 LYS A N 1
ATOM 794 C CA . LYS A 1 100 ? -13.194 4.685 15.581 1.00 96.00 100 LYS A CA 1
ATOM 795 C C . LYS A 1 100 ? -13.772 5.794 14.707 1.00 96.00 100 LYS A C 1
ATOM 797 O O . LYS A 1 100 ? -14.964 5.813 14.403 1.00 96.00 100 LYS A O 1
ATOM 802 N N . MET A 1 101 ? -12.898 6.683 14.263 1.00 97.44 101 MET A N 1
ATOM 803 C CA . MET A 1 101 ? -13.197 7.839 13.432 1.00 97.44 101 MET A CA 1
ATOM 804 C C . MET A 1 101 ? -12.543 7.693 12.057 1.00 97.44 101 MET A C 1
ATOM 806 O O . MET A 1 101 ? -11.550 6.985 11.886 1.00 97.44 101 MET A O 1
ATOM 810 N N . VAL A 1 102 ? -13.086 8.398 11.060 1.00 97.81 102 VAL A N 1
ATOM 811 C CA . VAL A 1 102 ? -12.540 8.421 9.697 1.00 97.81 102 VAL A CA 1
ATOM 812 C C . VAL A 1 102 ? -12.377 9.849 9.183 1.00 97.81 102 VAL A C 1
ATOM 814 O O . VAL A 1 102 ? -13.321 10.641 9.154 1.00 97.81 102 VAL A O 1
ATOM 817 N N . LYS A 1 103 ? -11.177 10.178 8.702 1.00 98.19 103 LYS A N 1
ATOM 818 C CA . LYS A 1 103 ? -10.890 11.440 8.005 1.00 98.19 103 LYS A CA 1
ATOM 819 C C . LYS A 1 103 ? -11.262 11.295 6.527 1.00 98.19 103 LYS A C 1
ATOM 821 O O . LYS A 1 103 ? -10.408 11.049 5.678 1.00 98.19 103 LYS A O 1
ATOM 826 N N . THR A 1 104 ? -12.545 11.436 6.196 1.00 97.44 104 THR A N 1
ATOM 827 C CA . THR A 1 104 ? -13.076 11.188 4.834 1.00 97.44 104 THR A CA 1
ATOM 828 C C . THR A 1 104 ? -12.387 12.014 3.741 1.00 97.44 104 THR A C 1
ATOM 830 O O . THR A 1 104 ? -12.098 11.488 2.662 1.00 97.44 104 THR A O 1
ATOM 833 N N . LYS A 1 105 ? -12.062 13.284 4.022 1.00 97.88 105 LYS A N 1
ATOM 834 C CA . LYS A 1 105 ? -11.304 14.150 3.105 1.00 97.88 105 LYS A CA 1
ATOM 835 C C . LYS A 1 105 ? -9.908 13.584 2.824 1.00 97.88 105 LYS A C 1
ATOM 837 O O . LYS A 1 105 ? -9.560 13.403 1.658 1.00 97.88 105 LYS A O 1
ATOM 842 N N . LEU A 1 106 ? -9.171 13.221 3.877 1.00 98.00 106 LEU A N 1
ATOM 843 C CA . LEU A 1 106 ? -7.842 12.617 3.769 1.00 98.00 106 LEU A CA 1
ATOM 844 C C . LEU A 1 106 ? -7.900 11.279 3.021 1.00 98.00 106 LEU A C 1
ATOM 846 O O . LEU A 1 106 ? -7.122 11.065 2.099 1.00 98.00 106 LEU A O 1
ATOM 850 N N . LYS A 1 107 ? -8.879 10.414 3.323 1.00 98.38 107 LYS A N 1
ATOM 851 C CA . LYS A 1 107 ? -9.097 9.150 2.594 1.00 98.38 107 LYS A CA 1
ATOM 852 C C . LYS A 1 107 ? -9.212 9.379 1.088 1.00 98.38 107 LYS A C 1
ATOM 854 O O . LYS A 1 107 ? -8.590 8.667 0.297 1.00 98.38 107 LYS A O 1
ATOM 859 N N . ALA A 1 108 ? -9.991 10.379 0.679 1.00 98.12 108 ALA A N 1
ATOM 860 C CA . ALA A 1 108 ? -10.154 10.720 -0.729 1.00 98.12 108 ALA A CA 1
ATOM 861 C C . ALA A 1 108 ? -8.866 11.306 -1.341 1.00 98.12 108 ALA A C 1
ATOM 863 O O . ALA A 1 108 ? -8.548 11.013 -2.496 1.00 98.12 108 ALA A O 1
ATOM 864 N N . GLU A 1 109 ? -8.124 12.118 -0.588 1.00 98.06 109 GLU A N 1
ATOM 865 C CA . GLU A 1 109 ? -6.853 12.717 -1.012 1.00 98.06 109 GLU A CA 1
ATOM 866 C C . GLU A 1 109 ? -5.751 11.671 -1.187 1.00 98.06 109 GLU A C 1
ATOM 868 O O . GLU A 1 109 ? -5.192 11.583 -2.283 1.00 98.06 109 GLU A O 1
ATOM 873 N N . LEU A 1 110 ? -5.515 10.817 -0.187 1.00 98.25 110 LEU A N 1
ATOM 874 C CA . LEU A 1 110 ? -4.495 9.767 -0.250 1.00 98.25 110 LEU A CA 1
ATOM 875 C C . LEU A 1 110 ? -4.767 8.782 -1.384 1.00 98.25 110 LEU A C 1
ATOM 877 O O . LEU A 1 110 ? -3.855 8.420 -2.115 1.00 98.25 110 LEU A O 1
ATOM 881 N N . ASN A 1 111 ? -6.025 8.406 -1.626 1.00 98.56 111 ASN A N 1
ATOM 882 C CA . ASN A 1 111 ? -6.339 7.500 -2.733 1.00 98.56 111 ASN A CA 1
ATOM 883 C C . ASN A 1 111 ? -6.180 8.159 -4.117 1.00 98.56 111 ASN A C 1
ATOM 885 O O . ASN A 1 111 ? -5.838 7.472 -5.085 1.00 98.56 111 ASN A O 1
ATOM 889 N N . ARG A 1 112 ? -6.378 9.483 -4.236 1.00 98.50 112 ARG A N 1
ATOM 890 C CA . ARG A 1 112 ? -6.028 10.246 -5.454 1.00 98.50 112 ARG A CA 1
ATOM 891 C C . ARG A 1 112 ? -4.526 10.357 -5.643 1.00 98.50 112 ARG A C 1
ATOM 893 O O . ARG A 1 112 ? -4.066 10.237 -6.780 1.00 98.50 112 ARG A O 1
ATOM 900 N N . TRP A 1 113 ? -3.792 10.578 -4.560 1.00 97.62 113 TRP A N 1
ATOM 901 C CA . TRP A 1 113 ? -2.339 10.625 -4.575 1.00 97.62 113 TRP A CA 1
ATOM 902 C C . TRP A 1 113 ? -1.752 9.266 -4.972 1.00 97.62 113 TRP A C 1
ATOM 904 O O . TRP A 1 113 ? -1.069 9.194 -5.990 1.00 97.62 113 TRP A O 1
ATOM 914 N N . LEU A 1 114 ? -2.165 8.179 -4.310 1.00 98.44 114 LEU A N 1
ATOM 915 C CA . LEU A 1 114 ? -1.794 6.799 -4.639 1.00 98.44 114 LEU A CA 1
ATOM 916 C C . LEU A 1 114 ? -2.042 6.488 -6.119 1.00 98.44 114 LEU A C 1
ATOM 918 O O . LEU A 1 114 ? -1.177 5.950 -6.805 1.00 98.44 114 LEU A O 1
ATOM 922 N N . ARG A 1 115 ? -3.197 6.893 -6.668 1.00 98.44 115 ARG A N 1
ATOM 923 C CA . ARG A 1 115 ? -3.490 6.695 -8.097 1.00 98.44 115 ARG A CA 1
ATOM 924 C C . ARG A 1 115 ? -2.436 7.339 -8.994 1.00 98.44 115 ARG A C 1
ATOM 926 O O . ARG A 1 115 ? -2.086 6.748 -10.022 1.00 98.44 115 ARG A O 1
ATOM 933 N N . LYS A 1 116 ? -2.011 8.564 -8.676 1.00 97.94 116 LYS A N 1
ATOM 934 C CA . LYS A 1 116 ? -0.988 9.293 -9.438 1.00 97.94 116 LYS A CA 1
ATOM 935 C C . LYS A 1 116 ? 0.376 8.637 -9.247 1.00 97.94 116 LYS A C 1
ATOM 937 O O . LYS A 1 116 ? 1.006 8.305 -10.247 1.00 97.94 116 LYS A O 1
ATOM 942 N N . TRP A 1 117 ? 0.754 8.363 -8.002 1.00 97.44 117 TRP A N 1
ATOM 943 C CA . TRP A 1 117 ? 2.027 7.752 -7.635 1.00 97.44 117 TRP A CA 1
ATOM 944 C C . TRP A 1 117 ? 2.234 6.383 -8.296 1.00 97.44 117 TRP A C 1
ATOM 946 O O . TRP A 1 117 ? 3.197 6.210 -9.031 1.00 97.44 117 TRP A O 1
ATOM 956 N N . LEU A 1 118 ? 1.251 5.475 -8.241 1.00 98.00 118 LEU A N 1
ATOM 957 C CA . LEU A 1 118 ? 1.294 4.197 -8.977 1.00 98.00 118 LEU A CA 1
ATOM 958 C C . LEU A 1 118 ? 1.420 4.375 -10.503 1.00 98.00 118 LEU A C 1
ATOM 960 O O . LEU A 1 118 ? 1.869 3.479 -11.213 1.00 98.00 118 LEU A O 1
ATOM 964 N N . GLY A 1 119 ? 0.964 5.510 -11.046 1.00 97.38 119 GLY A N 1
ATOM 965 C CA . GLY A 1 119 ? 1.199 5.866 -12.446 1.00 97.38 119 GLY A CA 1
ATOM 966 C C . GLY A 1 119 ? 2.660 6.216 -12.722 1.00 97.38 119 GLY A C 1
ATOM 967 O O . GLY A 1 119 ? 3.194 5.764 -13.729 1.00 97.38 119 GLY A O 1
ATOM 968 N N . ILE A 1 120 ? 3.286 6.970 -11.819 1.00 96.00 120 ILE A N 1
ATOM 969 C CA . ILE A 1 120 ? 4.704 7.344 -11.882 1.00 96.00 120 ILE A CA 1
ATOM 970 C C . ILE A 1 120 ? 5.583 6.102 -11.743 1.00 96.00 120 ILE A C 1
ATOM 972 O O . ILE A 1 120 ? 6.403 5.871 -12.624 1.00 96.00 120 ILE A O 1
ATOM 976 N N . LEU A 1 121 ? 5.340 5.251 -10.739 1.00 96.62 121 LEU A N 1
ATOM 977 C CA . LEU A 1 121 ? 6.093 4.003 -10.538 1.00 96.62 121 LEU A CA 1
ATOM 978 C C . LEU A 1 121 ? 6.081 3.121 -11.793 1.00 96.62 121 LEU A C 1
ATOM 980 O O . LEU A 1 121 ? 7.104 2.583 -12.209 1.00 96.62 121 LEU A O 1
ATOM 984 N N . LYS A 1 122 ? 4.923 3.033 -12.461 1.00 95.62 122 LYS A N 1
ATOM 985 C CA . LYS A 1 122 ? 4.801 2.314 -13.732 1.00 95.62 122 LYS A CA 1
ATOM 986 C C . LYS A 1 122 ? 5.628 2.957 -14.853 1.00 95.62 122 LYS A C 1
ATOM 988 O O . LYS A 1 122 ? 6.203 2.228 -15.653 1.00 95.62 122 LYS A O 1
ATOM 993 N N . ILE A 1 123 ? 5.635 4.288 -14.960 1.00 95.69 123 ILE A N 1
ATOM 994 C CA . ILE A 1 123 ? 6.416 5.014 -15.979 1.00 95.69 123 ILE A CA 1
ATOM 995 C C . ILE A 1 123 ? 7.918 4.843 -15.731 1.00 95.69 123 ILE A C 1
ATOM 997 O O . ILE A 1 123 ? 8.659 4.666 -16.690 1.00 95.69 123 ILE A O 1
ATOM 1001 N N . GLN A 1 124 ? 8.344 4.855 -14.464 1.00 94.19 124 GLN A N 1
ATOM 1002 C CA . GLN A 1 124 ? 9.727 4.582 -14.060 1.00 94.19 124 GLN A CA 1
ATOM 1003 C C . GLN A 1 124 ? 10.151 3.150 -14.413 1.00 94.19 124 GLN A C 1
ATOM 1005 O O . GLN A 1 124 ? 11.314 2.912 -14.701 1.00 94.19 124 GLN A O 1
ATOM 1010 N N . GLY A 1 125 ? 9.201 2.211 -14.460 1.00 95.06 125 GLY A N 1
ATOM 1011 C CA . GLY A 1 125 ? 9.458 0.812 -14.803 1.00 95.06 125 GLY A CA 1
ATOM 1012 C C . GLY A 1 125 ? 9.556 -0.109 -13.590 1.00 95.06 125 GLY A C 1
ATOM 1013 O O . GLY A 1 125 ? 9.952 -1.263 -13.742 1.00 95.06 125 GLY A O 1
ATOM 1014 N N . HIS A 1 126 ? 9.165 0.359 -12.400 1.00 95.88 126 HIS A N 1
ATOM 1015 C CA . HIS A 1 126 ? 9.160 -0.478 -11.206 1.00 95.88 126 HIS A CA 1
ATOM 1016 C C . HIS A 1 126 ? 8.223 -1.674 -11.357 1.00 95.88 126 HIS A C 1
ATOM 1018 O O . HIS A 1 126 ? 7.106 -1.583 -11.883 1.00 95.88 126 HIS A O 1
ATOM 1024 N N . THR A 1 127 ? 8.671 -2.800 -10.814 1.00 94.44 127 THR A N 1
ATOM 1025 C CA . THR A 1 127 ? 7.876 -4.010 -10.647 1.00 94.44 127 THR A CA 1
ATOM 1026 C C . THR A 1 127 ? 8.385 -4.778 -9.436 1.00 94.44 127 THR A C 1
ATOM 1028 O O . THR A 1 127 ? 9.587 -4.841 -9.202 1.00 94.44 127 THR A O 1
ATOM 1031 N N . LEU A 1 128 ? 7.462 -5.353 -8.670 1.00 93.31 128 LEU A N 1
ATOM 1032 C CA . LEU A 1 128 ? 7.746 -6.179 -7.495 1.00 93.31 128 LEU A CA 1
ATOM 1033 C C . LEU A 1 128 ? 7.247 -7.606 -7.731 1.00 93.31 128 LEU A C 1
ATOM 1035 O O . LEU A 1 128 ? 6.634 -8.215 -6.859 1.00 93.31 128 LEU A O 1
ATOM 1039 N N . LYS A 1 129 ? 7.448 -8.115 -8.948 1.00 86.38 129 LYS A N 1
ATOM 1040 C CA . LYS A 1 129 ? 7.214 -9.524 -9.278 1.00 86.38 129 LYS A CA 1
ATOM 1041 C C . LYS A 1 129 ? 8.288 -10.384 -8.625 1.00 86.38 129 LYS A C 1
ATOM 1043 O O . LYS A 1 129 ? 9.386 -9.898 -8.360 1.00 86.38 129 LYS A O 1
ATOM 1048 N N . GLU A 1 130 ? 7.975 -11.652 -8.413 1.00 75.12 130 GLU A N 1
ATOM 1049 C CA . GLU A 1 130 ? 8.975 -12.647 -8.057 1.00 75.12 130 GLU A CA 1
ATOM 1050 C C . GLU A 1 130 ? 10.082 -12.648 -9.121 1.00 75.12 130 GLU A C 1
ATOM 1052 O O . GLU A 1 130 ? 9.802 -12.644 -10.326 1.00 75.12 130 GLU A O 1
ATOM 1057 N N . ILE A 1 131 ? 11.336 -12.579 -8.676 1.00 62.44 131 ILE A N 1
ATOM 1058 C CA . ILE A 1 131 ? 12.484 -12.786 -9.554 1.00 62.44 131 ILE A CA 1
ATOM 1059 C C . ILE A 1 131 ? 12.688 -14.299 -9.589 1.00 62.44 131 ILE A C 1
ATOM 1061 O O . ILE A 1 131 ? 13.041 -14.885 -8.569 1.00 62.44 131 ILE A O 1
ATOM 1065 N N . ALA A 1 132 ? 12.371 -14.904 -10.735 1.00 45.59 132 ALA A N 1
ATOM 1066 C CA . ALA A 1 132 ? 12.594 -16.322 -11.006 1.00 45.59 132 ALA A CA 1
ATOM 1067 C C . ALA A 1 132 ? 14.087 -16.670 -11.082 1.00 45.59 132 ALA A C 1
ATOM 1069 O O . ALA A 1 132 ? 14.872 -15.794 -11.520 1.00 45.59 132 ALA A O 1
#